Protein AF-A0A6V8NWU7-F1 (afdb_monomer_lite)

pLDDT: mean 78.14, std 24.24, range [27.98, 98.0]

Secondary structure (DSSP, 8-state):
-PPPPP----------PPS--SSSSTTGGGS-TT-SS--SS--EE--HHHHHHHHHHHHHHTT--TTT--HHHHHHHHHHHHHTT--HHHHHHH--SHHHHHHHHHHHHHHHHHHHTTEE-HHHHHHHHHHHHHH-HHHHHHHHHH-S----TTGGG--HHHHHHHHHHHTT--

Foldseek 3Di:
DDDDDDDDPPPFDPDPDDDDDPPPPLPLLPPDPVCPLLPDSDAAEDDPVRQLVLLVVLCVVVVHDCVVDPSVVLVVVLLLCLLVVHALPNQCVPQDDPVSNVSSSSRVSSVVVCSNRSYDYPSRVLSVLLSSVVVPVVVLVVLLVVCVDGDDPPVVPHTPSRVSNSCSSCVVPD

Radius of gyration: 18.3 Å; chains: 1; bounding box: 43×49×52 Å

Structure (mmCIF, N/CA/C/O backbone):
data_AF-A0A6V8NWU7-F1
#
_entry.id   AF-A0A6V8NWU7-F1
#
loop_
_atom_site.group_PDB
_atom_site.id
_atom_site.type_symbol
_atom_site.label_atom_id
_atom_site.label_alt_id
_atom_site.label_comp_id
_atom_site.label_asym_id
_atom_site.label_entity_id
_atom_site.label_seq_id
_atom_site.pdbx_PDB_ins_code
_atom_site.Cartn_x
_atom_site.Cartn_y
_atom_site.Cartn_z
_atom_site.occupancy
_atom_site.B_iso_or_equiv
_atom_site.auth_seq_id
_atom_site.auth_comp_id
_atom_site.auth_asym_id
_atom_site.auth_atom_id
_atom_site.pdbx_PDB_model_num
ATOM 1 N N . GLN A 1 1 ? -0.436 34.856 -4.592 1.00 35.25 1 GLN A N 1
ATOM 2 C CA . GLN A 1 1 ? -0.666 33.469 -5.043 1.00 35.25 1 GLN A CA 1
ATOM 3 C C . GLN A 1 1 ? 0.065 32.548 -4.083 1.00 35.25 1 GLN A C 1
ATOM 5 O O . GLN A 1 1 ? 1.280 32.690 -4.005 1.00 35.25 1 GLN A O 1
ATOM 10 N N . PRO A 1 2 ? -0.604 31.682 -3.307 1.00 35.78 2 PRO A N 1
ATOM 11 C CA . PRO A 1 2 ? 0.094 30.656 -2.558 1.00 35.78 2 PRO A CA 1
ATOM 12 C C . PRO A 1 2 ? 0.003 29.294 -3.255 1.00 35.78 2 PRO A C 1
ATOM 14 O O . PRO A 1 2 ? -0.998 28.925 -3.862 1.00 35.78 2 PRO A O 1
ATOM 17 N N . PHE A 1 3 ? 1.135 28.616 -3.159 1.00 27.98 3 PHE A N 1
ATOM 18 C CA . PHE A 1 3 ? 1.531 27.309 -3.658 1.00 27.98 3 PHE A CA 1
ATOM 19 C C . PHE A 1 3 ? 0.608 26.178 -3.159 1.00 27.98 3 PHE A C 1
ATOM 21 O O . PHE A 1 3 ? 0.301 26.122 -1.970 1.00 27.98 3 PHE A O 1
ATOM 28 N N . ALA A 1 4 ? 0.211 25.261 -4.046 1.00 29.58 4 ALA A N 1
ATOM 29 C CA . ALA A 1 4 ? -0.527 24.046 -3.701 1.00 29.58 4 ALA A CA 1
ATOM 30 C C . ALA A 1 4 ? 0.439 22.938 -3.235 1.00 29.58 4 ALA A C 1
ATOM 32 O O . ALA A 1 4 ? 1.397 22.610 -3.937 1.00 29.58 4 ALA A O 1
ATOM 33 N N . ALA A 1 5 ? 0.183 22.370 -2.056 1.00 28.75 5 ALA A N 1
ATOM 34 C CA . ALA A 1 5 ? 0.814 21.143 -1.572 1.00 28.75 5 ALA A CA 1
ATOM 35 C C . ALA A 1 5 ? 0.109 19.910 -2.183 1.00 28.75 5 ALA A C 1
ATOM 37 O O . ALA A 1 5 ? -1.083 19.991 -2.489 1.00 28.75 5 ALA A O 1
ATOM 38 N N . PRO A 1 6 ? 0.797 18.770 -2.383 1.00 31.53 6 PRO A N 1
ATOM 39 C CA . PRO A 1 6 ? 0.167 17.571 -2.922 1.00 31.53 6 PRO A CA 1
ATOM 40 C C . PRO A 1 6 ? -0.789 16.972 -1.878 1.00 31.53 6 PRO A C 1
ATOM 42 O O . PRO A 1 6 ? -0.394 16.630 -0.765 1.00 31.53 6 PRO A O 1
ATOM 45 N N . HIS A 1 7 ? -2.067 16.895 -2.246 1.00 35.03 7 HIS A N 1
ATOM 46 C CA . HIS A 1 7 ? -3.157 16.392 -1.420 1.00 35.03 7 HIS A CA 1
ATOM 47 C C . HIS A 1 7 ? -3.215 14.859 -1.432 1.00 35.03 7 HIS A C 1
ATOM 49 O O . HIS A 1 7 ? -3.579 14.258 -2.437 1.00 35.03 7 HIS A O 1
ATOM 55 N N . SER A 1 8 ? -2.938 14.260 -0.277 1.00 30.38 8 SER A N 1
ATOM 56 C CA . SER A 1 8 ? -3.597 13.043 0.224 1.00 30.38 8 SER A CA 1
ATOM 57 C C . SER A 1 8 ? -3.362 12.943 1.735 1.00 30.38 8 SER A C 1
ATOM 59 O O . SER A 1 8 ? -2.821 11.973 2.263 1.00 30.38 8 SER A O 1
ATOM 61 N N . SER A 1 9 ? -3.713 14.013 2.449 1.00 28.80 9 SER A N 1
ATOM 62 C CA . SER A 1 9 ? -3.763 14.038 3.908 1.00 28.80 9 SER A CA 1
ATOM 63 C C . SER A 1 9 ? -5.007 13.281 4.367 1.00 28.80 9 SER A C 1
ATOM 65 O O . SER A 1 9 ? -6.101 13.839 4.411 1.00 28.80 9 SER A O 1
ATOM 67 N N . LEU A 1 10 ? -4.841 12.002 4.699 1.00 34.38 10 LEU A N 1
ATOM 68 C CA . LEU A 1 10 ? -5.842 11.233 5.429 1.00 34.38 10 LEU A CA 1
ATOM 69 C C . LEU A 1 10 ? -5.977 11.794 6.847 1.00 34.38 10 LEU A C 1
ATOM 71 O O . LEU A 1 10 ? -5.332 11.330 7.785 1.00 34.38 10 LEU A O 1
ATOM 75 N N . SER A 1 11 ? -6.863 12.771 7.013 1.00 31.11 11 SER A N 1
ATOM 76 C CA . SER A 1 11 ? -7.409 13.178 8.311 1.00 31.11 11 SER A CA 1
ATOM 77 C C . SER A 1 11 ? -8.470 12.170 8.766 1.00 31.11 11 SER A C 1
ATOM 79 O O . SER A 1 11 ? -9.586 12.532 9.128 1.00 31.11 11 SER A O 1
ATOM 81 N N . ILE A 1 12 ? -8.151 10.873 8.728 1.00 36.53 12 ILE A N 1
ATOM 82 C CA . ILE A 1 12 ? -9.027 9.846 9.285 1.00 36.53 12 ILE A CA 1
ATOM 83 C C . ILE A 1 12 ? -8.877 9.913 10.808 1.00 36.53 12 ILE A C 1
ATOM 85 O O . ILE A 1 12 ? -7.944 9.383 11.407 1.00 36.53 12 ILE A O 1
ATOM 89 N N . VAL A 1 13 ? -9.861 10.576 11.412 1.00 38.09 13 VAL A N 1
ATOM 90 C CA . VAL A 1 13 ? -10.203 10.624 12.836 1.00 38.09 13 VAL A CA 1
ATOM 91 C C . VAL A 1 13 ? -9.491 11.690 13.687 1.00 38.09 13 VAL A C 1
ATOM 93 O O . VAL A 1 13 ? -8.368 11.521 14.162 1.00 38.09 13 VAL A O 1
ATOM 96 N N . SER A 1 14 ? -10.239 12.742 14.042 1.00 30.41 14 SER A N 1
ATOM 97 C CA . SER A 1 14 ? -9.980 13.523 15.259 1.00 30.41 14 SER A CA 1
ATOM 98 C C . SER A 1 14 ? -10.286 12.644 16.482 1.00 30.41 14 SER A C 1
ATOM 100 O O . SER A 1 14 ? -11.419 12.537 16.949 1.00 30.41 14 SER A O 1
ATOM 102 N N . LEU A 1 15 ? -9.274 11.908 16.947 1.00 40.81 15 LEU A N 1
ATOM 103 C CA . LEU A 1 15 ? -9.356 11.001 18.094 1.00 40.81 15 LEU A CA 1
ATOM 104 C C . LEU A 1 15 ? -9.068 11.764 19.391 1.00 40.81 15 LEU A C 1
ATOM 106 O O . LEU A 1 15 ? -7.906 11.945 19.754 1.00 40.81 15 LEU A O 1
ATOM 110 N N . GLN A 1 16 ? -10.099 12.131 20.155 1.00 30.14 16 GLN A N 1
ATOM 111 C CA . GLN A 1 16 ? -9.907 12.485 21.566 1.00 30.14 16 GLN A CA 1
ATOM 112 C C . GLN A 1 16 ? -9.352 11.262 22.326 1.00 30.14 16 GLN A C 1
ATOM 114 O O . GLN A 1 16 ? -10.037 10.260 22.533 1.00 30.14 16 GLN A O 1
ATOM 119 N N . GLN A 1 17 ? -8.073 11.319 22.710 1.00 34.72 17 GLN A N 1
ATOM 120 C CA . GLN A 1 17 ? -7.382 10.271 23.469 1.00 34.72 17 GLN A CA 1
ATOM 121 C C . GLN A 1 17 ? -7.461 10.548 24.979 1.00 34.72 17 GLN A C 1
ATOM 123 O O . GLN A 1 17 ? -7.106 11.650 25.390 1.00 34.72 17 GLN A O 1
ATOM 128 N N . PRO A 1 18 ? -7.789 9.566 25.841 1.00 33.41 18 PRO A N 1
ATOM 129 C CA . PRO A 1 18 ? -7.385 9.623 27.241 1.00 33.41 18 PRO A CA 1
ATOM 130 C C . PRO A 1 18 ? -5.939 9.108 27.428 1.00 33.41 18 PRO A C 1
ATOM 132 O O . PRO A 1 18 ? -5.509 8.178 26.730 1.00 33.41 18 PRO A O 1
ATOM 135 N N . PRO A 1 19 ? -5.180 9.693 28.375 1.00 37.06 19 PRO A N 1
ATOM 136 C CA . PRO A 1 19 ? -3.774 9.388 28.612 1.00 37.06 19 PRO A CA 1
ATOM 137 C C . PRO A 1 19 ? -3.620 8.023 29.296 1.00 37.06 19 PRO A C 1
ATOM 139 O O . PRO A 1 19 ? -4.456 7.617 30.093 1.00 37.06 19 PRO A O 1
ATOM 142 N N . ASN A 1 20 ? -2.500 7.348 29.038 1.00 37.72 20 ASN A N 1
ATOM 143 C CA . ASN A 1 20 ? -2.040 6.107 29.684 1.00 37.72 20 ASN A CA 1
ATOM 144 C C . ASN A 1 20 ? -2.639 4.784 29.194 1.00 37.72 20 ASN A C 1
ATOM 146 O O . ASN A 1 20 ? -3.507 4.192 29.823 1.00 37.72 20 ASN A O 1
ATOM 150 N N . LEU A 1 21 ? -2.024 4.216 28.145 1.00 42.66 21 LEU A N 1
ATOM 151 C CA . LEU A 1 21 ? -1.906 2.756 28.020 1.00 42.66 21 LEU A CA 1
ATOM 152 C C . LEU A 1 21 ? -0.780 2.378 27.040 1.00 42.66 21 LEU A C 1
ATOM 154 O O . LEU A 1 21 ? -1.047 1.972 25.906 1.00 42.66 21 LEU A O 1
ATOM 158 N N . LYS A 1 22 ? 0.483 2.579 27.446 1.00 35.88 22 LYS A N 1
ATOM 159 C CA . LYS A 1 22 ? 1.669 2.325 26.599 1.00 35.88 22 LYS A CA 1
ATOM 160 C C . LYS A 1 22 ? 2.194 0.876 26.660 1.00 35.88 22 LYS A C 1
ATOM 162 O O . LYS A 1 22 ? 2.859 0.461 25.720 1.00 35.88 22 LYS A O 1
ATOM 167 N N . GLN A 1 23 ? 1.836 0.070 27.671 1.00 33.72 23 GLN A N 1
ATOM 168 C CA . GLN A 1 23 ? 2.503 -1.229 27.890 1.00 33.72 23 GLN A CA 1
ATOM 169 C C . GLN A 1 23 ? 1.710 -2.489 27.479 1.00 33.72 23 GLN A C 1
ATOM 171 O O . GLN A 1 23 ? 2.321 -3.497 27.148 1.00 33.72 23 GLN A O 1
ATOM 176 N N . LYS A 1 24 ? 0.368 -2.459 27.416 1.00 34.06 24 LYS A N 1
ATOM 177 C CA . LYS A 1 24 ? -0.450 -3.662 27.104 1.00 34.06 24 LYS A CA 1
ATOM 178 C C . LYS A 1 24 ? -0.805 -3.861 25.619 1.00 34.06 24 LYS A C 1
ATOM 180 O O . LYS A 1 24 ? -1.434 -4.851 25.270 1.00 34.06 24 LYS A O 1
ATOM 185 N N . LYS A 1 25 ? -0.403 -2.944 24.731 1.00 43.22 25 LYS A N 1
ATOM 186 C CA . LYS A 1 25 ? -0.824 -2.927 23.311 1.00 43.22 25 LYS A CA 1
ATOM 187 C C . LYS A 1 25 ? 0.110 -3.678 22.352 1.00 43.22 25 LYS A C 1
ATOM 189 O O . LYS A 1 25 ? -0.283 -3.954 21.227 1.00 43.22 25 LYS A O 1
ATOM 194 N N . LYS A 1 26 ? 1.316 -4.056 22.794 1.00 33.75 26 LYS A N 1
ATOM 195 C CA . LYS A 1 26 ? 2.324 -4.741 21.957 1.00 33.75 26 LYS A CA 1
ATOM 196 C C . LYS A 1 26 ? 2.053 -6.239 21.732 1.00 33.75 26 LYS A C 1
ATOM 198 O O . LYS A 1 26 ? 2.753 -6.858 20.940 1.00 33.75 26 LYS A O 1
ATOM 203 N N . THR A 1 27 ? 1.068 -6.825 22.415 1.00 30.62 27 THR A N 1
ATOM 204 C CA . THR A 1 27 ? 0.823 -8.281 22.394 1.00 30.62 27 THR A CA 1
ATOM 205 C C . THR A 1 27 ? -0.351 -8.687 21.494 1.00 30.62 27 THR A C 1
ATOM 207 O O . THR A 1 27 ? -0.377 -9.810 21.013 1.00 30.62 27 THR A O 1
ATOM 210 N N . ALA A 1 28 ? -1.293 -7.786 21.193 1.00 35.84 28 ALA A N 1
ATOM 211 C CA . ALA A 1 28 ? -2.458 -8.115 20.356 1.00 35.84 28 ALA A CA 1
ATOM 212 C C . ALA A 1 28 ? -2.138 -8.138 18.849 1.00 35.84 28 ALA A C 1
ATOM 214 O O . ALA A 1 28 ? -2.700 -8.939 18.114 1.00 35.84 28 ALA A O 1
ATOM 215 N N . VAL A 1 29 ? -1.159 -7.343 18.405 1.00 37.44 29 VAL A N 1
ATOM 216 C CA . VAL A 1 29 ? -0.621 -7.365 17.026 1.00 37.44 29 VAL A CA 1
ATOM 217 C C . VAL A 1 29 ? 0.262 -8.609 16.782 1.00 37.44 29 VAL A C 1
ATOM 219 O O . VAL A 1 29 ? 0.786 -8.820 15.700 1.00 37.44 29 VAL A O 1
ATOM 222 N N . ARG A 1 30 ? 0.447 -9.451 17.807 1.00 36.41 30 ARG A N 1
ATOM 223 C CA . ARG A 1 30 ? 1.533 -10.432 17.908 1.00 36.41 30 ARG A CA 1
ATOM 224 C C . ARG A 1 30 ? 1.121 -11.879 17.614 1.00 36.41 30 ARG A C 1
ATOM 226 O O . ARG A 1 30 ? 2.000 -12.717 17.482 1.00 36.41 30 ARG A O 1
ATOM 233 N N . SER A 1 31 ? -0.180 -12.180 17.540 1.00 31.19 31 SER A N 1
ATOM 234 C CA . SER A 1 31 ? -0.686 -13.556 17.335 1.00 31.19 31 SER A CA 1
ATOM 235 C C . SER A 1 31 ? -1.400 -13.775 15.988 1.00 31.19 31 SER A C 1
ATOM 237 O O . SER A 1 31 ? -1.793 -14.894 15.693 1.00 31.19 31 SER A O 1
ATOM 239 N N . CYS A 1 32 ? -1.469 -12.702 15.195 1.00 36.84 32 CYS A N 1
ATOM 240 C CA . CYS A 1 32 ? -1.774 -12.530 13.774 1.00 36.84 32 CYS A CA 1
ATOM 241 C C . CYS A 1 32 ? -1.101 -13.397 12.692 1.00 36.84 32 CYS A C 1
ATOM 243 O O . CYS A 1 32 ? -0.173 -12.868 12.095 1.00 36.84 32 CYS A O 1
ATOM 245 N N . PHE A 1 33 ? -1.476 -14.638 12.376 1.00 35.22 33 PHE A N 1
ATOM 246 C CA . PHE A 1 33 ? -0.803 -15.425 11.316 1.00 35.22 33 PHE A CA 1
ATOM 247 C C . PHE A 1 33 ? -0.899 -14.852 9.867 1.00 35.22 33 PHE A C 1
ATOM 249 O O . PHE A 1 33 ? -1.693 -15.292 9.047 1.00 35.22 33 PHE A O 1
ATOM 256 N N . PHE A 1 34 ? -0.017 -13.895 9.556 1.00 35.16 34 PHE A N 1
ATOM 257 C CA . PHE A 1 34 ? 0.834 -13.769 8.352 1.00 35.16 34 PHE A CA 1
ATOM 258 C C . PHE A 1 34 ? 2.131 -13.007 8.731 1.00 35.16 34 PHE A C 1
ATOM 260 O O . PHE A 1 34 ? 2.726 -12.288 7.938 1.00 35.16 34 PHE A O 1
ATOM 267 N N . PHE A 1 35 ? 2.545 -13.119 10.001 1.00 40.22 35 PHE A N 1
ATOM 268 C CA . PHE A 1 35 ? 3.690 -12.411 10.590 1.00 40.22 35 PHE A CA 1
ATOM 269 C C . PHE A 1 35 ? 4.964 -13.267 10.662 1.00 40.22 35 PHE A C 1
ATOM 271 O O . PHE A 1 35 ? 5.941 -12.862 11.282 1.00 40.22 35 PHE A O 1
ATOM 278 N N . SER A 1 36 ? 4.979 -14.453 10.049 1.00 39.34 36 SER A N 1
ATOM 279 C CA . SER A 1 36 ? 6.170 -15.313 9.999 1.00 39.34 36 SER A CA 1
ATOM 280 C C . SER A 1 36 ? 7.301 -14.745 9.133 1.00 39.34 36 SER A C 1
ATOM 282 O O . SER A 1 36 ? 8.429 -15.207 9.263 1.00 39.34 36 SER A O 1
ATOM 284 N N . ASP A 1 37 ? 7.028 -13.740 8.294 1.00 44.31 37 ASP A N 1
ATOM 285 C CA . ASP A 1 37 ? 8.016 -13.165 7.370 1.00 44.31 37 ASP A CA 1
ATOM 286 C C . ASP A 1 37 ? 8.602 -11.810 7.793 1.00 44.31 37 ASP A C 1
ATOM 288 O O . ASP A 1 37 ? 9.647 -11.416 7.279 1.00 44.31 37 ASP A O 1
ATOM 292 N N . LEU A 1 38 ? 7.998 -11.110 8.760 1.00 43.34 38 LEU A N 1
ATOM 293 C CA . LEU A 1 38 ? 8.646 -9.969 9.407 1.00 43.34 38 LEU A CA 1
ATOM 294 C C . LEU A 1 38 ? 9.413 -10.491 10.625 1.00 43.34 38 LEU A C 1
ATOM 296 O O . LEU A 1 38 ? 8.877 -10.605 11.726 1.00 43.34 38 LEU A O 1
ATOM 300 N N . GLN A 1 39 ? 10.691 -10.822 10.424 1.00 43.38 39 GLN A N 1
ATOM 301 C CA . GLN A 1 39 ? 11.578 -11.364 11.463 1.00 43.38 39 GLN A CA 1
ATOM 302 C C . GLN A 1 39 ? 11.848 -10.400 12.643 1.00 43.38 39 GLN A C 1
ATOM 304 O O . GLN A 1 39 ? 12.588 -10.748 13.562 1.00 43.38 39 GLN A O 1
ATOM 309 N N . SER A 1 40 ? 11.263 -9.196 12.664 1.00 47.84 40 SER A N 1
ATOM 310 C CA . SER A 1 40 ? 11.523 -8.178 13.683 1.00 47.84 40 SER A CA 1
ATOM 311 C C . SER A 1 40 ? 10.267 -7.419 14.120 1.00 47.84 40 SER A C 1
ATOM 313 O O . SER A 1 40 ? 9.364 -7.133 13.342 1.00 47.84 40 SER A O 1
ATOM 315 N N . THR A 1 41 ? 10.238 -7.013 15.394 1.00 58.16 41 THR A N 1
ATOM 316 C CA . THR A 1 41 ? 9.183 -6.172 15.995 1.00 58.16 41 THR A CA 1
ATOM 317 C C . THR A 1 41 ? 9.156 -4.725 15.485 1.00 58.16 41 THR A C 1
ATOM 319 O O . THR A 1 41 ? 8.315 -3.939 15.920 1.00 58.16 41 THR A O 1
ATOM 322 N N . SER A 1 42 ? 10.104 -4.351 14.628 1.00 75.94 42 SER A N 1
ATOM 323 C CA . SER A 1 42 ? 10.203 -3.042 13.983 1.00 75.94 42 SER A CA 1
ATOM 324 C C . SER A 1 42 ? 10.046 -3.226 12.484 1.00 75.94 42 SER A C 1
ATOM 326 O O . SER A 1 42 ? 10.785 -4.033 11.941 1.00 75.94 42 SER A O 1
ATOM 328 N N . PHE A 1 43 ? 9.174 -2.469 11.824 1.00 84.06 43 PHE A N 1
ATOM 329 C CA . PHE A 1 43 ? 9.108 -2.389 10.363 1.00 84.06 43 PHE A CA 1
ATOM 330 C C . PHE A 1 43 ? 9.293 -0.941 9.916 1.00 84.06 43 PHE A C 1
ATOM 332 O O . PHE A 1 43 ? 8.980 -0.016 10.671 1.00 84.06 43 PHE A O 1
ATOM 339 N N . ALA A 1 44 ? 9.818 -0.748 8.709 1.00 91.94 44 ALA A N 1
ATOM 340 C CA . ALA A 1 44 ? 9.885 0.570 8.087 1.00 91.94 44 ALA A CA 1
ATOM 341 C C . ALA A 1 44 ? 8.568 0.884 7.365 1.00 91.94 44 ALA A C 1
ATOM 343 O O . ALA A 1 44 ? 7.946 -0.013 6.799 1.00 91.94 44 ALA A O 1
ATOM 344 N N . ILE A 1 45 ? 8.150 2.150 7.383 1.00 92.00 45 ILE A N 1
ATOM 345 C CA . ILE A 1 45 ? 7.029 2.632 6.571 1.00 92.00 45 ILE A CA 1
ATOM 346 C C . ILE A 1 45 ? 7.630 3.439 5.431 1.00 92.00 45 ILE A C 1
ATOM 348 O O . ILE A 1 45 ? 8.306 4.431 5.695 1.00 92.00 45 ILE A O 1
ATOM 352 N N . TYR A 1 46 ? 7.424 2.984 4.201 1.00 95.44 46 TYR A N 1
ATOM 353 C CA . TYR A 1 46 ? 7.991 3.614 3.011 1.00 95.44 46 TYR A CA 1
ATOM 354 C C . TYR A 1 46 ? 7.105 4.757 2.527 1.00 95.44 46 TYR A C 1
ATOM 356 O O . TYR A 1 46 ? 5.903 4.580 2.306 1.00 95.44 46 TYR A O 1
ATOM 364 N N . ASP A 1 47 ? 7.718 5.922 2.329 1.00 94.94 47 ASP A N 1
ATOM 365 C CA . ASP A 1 47 ? 7.070 7.068 1.697 1.00 94.94 47 ASP A CA 1
ATOM 366 C C . ASP A 1 47 ? 7.078 6.955 0.160 1.00 94.94 47 ASP A C 1
ATOM 368 O O . ASP A 1 47 ? 7.608 6.004 -0.420 1.00 94.94 47 ASP A O 1
ATOM 372 N N . ASP A 1 48 ? 6.488 7.927 -0.533 1.00 94.38 48 ASP A N 1
ATOM 373 C CA . ASP A 1 48 ? 6.415 7.924 -1.999 1.00 94.38 48 ASP A CA 1
ATOM 374 C C . ASP A 1 48 ? 7.794 7.873 -2.682 1.00 94.38 48 ASP A C 1
ATOM 376 O O . ASP A 1 48 ? 7.918 7.370 -3.805 1.00 94.38 48 ASP A O 1
ATOM 380 N N . GLY A 1 49 ? 8.829 8.439 -2.058 1.00 96.62 49 GLY A N 1
ATOM 381 C CA . GLY A 1 49 ? 10.198 8.444 -2.570 1.00 96.62 49 GLY A CA 1
ATOM 382 C C . GLY A 1 49 ? 10.852 7.071 -2.442 1.00 96.62 49 GLY A C 1
ATOM 383 O O . GLY A 1 49 ? 11.435 6.566 -3.412 1.00 96.62 49 GLY A O 1
ATOM 384 N N . ASP A 1 50 ? 10.686 6.438 -1.285 1.00 97.69 50 ASP A N 1
ATOM 385 C CA . ASP A 1 50 ? 11.143 5.074 -1.029 1.00 97.69 50 ASP A CA 1
ATOM 386 C C . ASP A 1 50 ? 10.461 4.090 -1.987 1.00 97.69 50 ASP A C 1
ATOM 388 O O . ASP A 1 50 ? 11.129 3.328 -2.694 1.00 97.69 50 ASP A O 1
ATOM 392 N N . GLN A 1 51 ? 9.132 4.166 -2.108 1.00 98.00 51 GLN A N 1
ATOM 393 C CA . GLN A 1 51 ? 8.350 3.309 -3.003 1.00 98.00 51 GLN A CA 1
ATOM 394 C C . GLN A 1 51 ? 8.802 3.444 -4.466 1.00 98.00 51 GLN A C 1
ATOM 396 O O . GLN A 1 51 ? 9.003 2.438 -5.157 1.00 98.00 51 GLN A O 1
ATOM 401 N N . GLN A 1 52 ? 9.014 4.677 -4.946 1.00 97.69 52 GLN A N 1
ATOM 402 C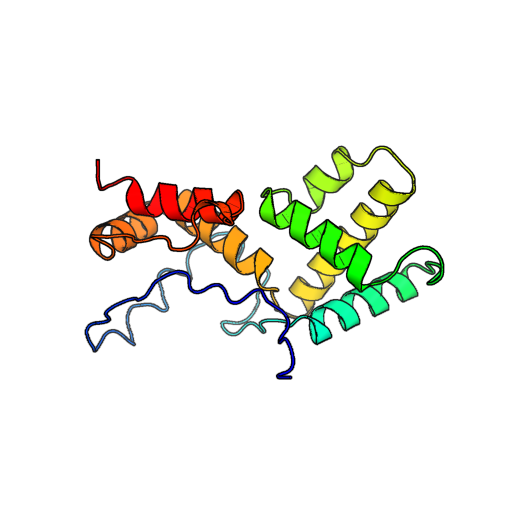 CA . GLN A 1 52 ? 9.520 4.926 -6.302 1.00 97.69 52 GLN A CA 1
ATOM 403 C C . GLN A 1 52 ? 10.903 4.313 -6.518 1.00 97.69 52 GLN A C 1
ATOM 405 O O . GLN A 1 52 ? 11.175 3.794 -7.604 1.00 97.69 52 GLN A O 1
ATOM 410 N N . THR A 1 53 ? 11.762 4.353 -5.502 1.00 97.69 53 THR A N 1
ATOM 411 C CA . THR A 1 53 ? 13.104 3.767 -5.560 1.00 97.69 53 THR A CA 1
ATOM 412 C C . THR A 1 53 ? 13.033 2.248 -5.693 1.00 97.69 53 THR A C 1
ATOM 414 O O . THR A 1 53 ? 13.679 1.687 -6.581 1.00 97.69 53 THR A O 1
ATOM 417 N N . VAL A 1 54 ? 12.195 1.580 -4.892 1.00 97.94 54 VAL A N 1
ATOM 418 C CA . VAL A 1 54 ? 12.001 0.123 -4.979 1.00 97.94 54 VAL A CA 1
ATOM 419 C C . VAL A 1 54 ? 11.466 -0.277 -6.350 1.00 97.94 54 VAL A C 1
ATOM 421 O O . VAL A 1 54 ? 12.051 -1.137 -7.006 1.00 97.94 54 VAL A O 1
ATOM 424 N N . VAL A 1 55 ? 10.391 0.365 -6.821 1.00 97.31 55 VAL A N 1
ATOM 425 C CA . VAL A 1 55 ? 9.794 0.034 -8.125 1.00 97.31 55 VAL A CA 1
ATOM 426 C C . VAL A 1 55 ? 10.782 0.264 -9.264 1.00 97.31 55 VAL A C 1
ATOM 428 O O . VAL A 1 55 ? 10.891 -0.576 -10.155 1.00 97.31 55 VAL A O 1
ATOM 431 N N . LYS A 1 56 ? 11.564 1.347 -9.218 1.00 96.56 56 LYS A N 1
ATOM 432 C CA . LYS A 1 56 ? 12.608 1.607 -10.216 1.00 96.56 56 LYS A CA 1
ATOM 433 C C . LYS A 1 56 ? 13.670 0.506 -10.234 1.00 96.56 56 LYS A C 1
ATOM 435 O O . LYS A 1 56 ? 14.098 0.100 -11.311 1.00 96.56 56 LYS A O 1
ATOM 440 N N . ASN A 1 57 ? 14.087 0.009 -9.071 1.00 96.75 57 ASN A N 1
ATOM 441 C CA . ASN A 1 57 ? 15.056 -1.085 -8.987 1.00 96.75 57 ASN A CA 1
ATOM 442 C C . ASN A 1 57 ? 14.472 -2.397 -9.529 1.00 96.75 57 ASN A C 1
ATOM 444 O O . ASN A 1 57 ? 15.106 -3.041 -10.360 1.00 96.75 57 ASN A O 1
ATOM 448 N N . VAL A 1 58 ? 13.229 -2.727 -9.165 1.00 97.12 58 VAL A N 1
ATOM 449 C CA . VAL A 1 58 ? 12.506 -3.893 -9.702 1.00 97.12 58 VAL A CA 1
ATOM 450 C C . VAL A 1 58 ? 12.409 -3.834 -11.229 1.00 97.12 58 VAL A C 1
ATOM 452 O O . VAL A 1 58 ? 12.689 -4.816 -11.912 1.00 97.12 58 VAL A O 1
ATOM 455 N N . MET A 1 59 ? 12.052 -2.677 -11.790 1.00 95.62 59 MET A N 1
ATOM 456 C CA . MET A 1 59 ? 11.945 -2.505 -13.241 1.00 95.62 59 MET A CA 1
ATOM 457 C C . MET A 1 59 ? 13.291 -2.695 -13.952 1.00 95.62 59 MET A C 1
ATOM 459 O O . MET A 1 59 ? 13.337 -3.346 -14.997 1.00 95.62 59 MET A O 1
ATOM 463 N N . LYS A 1 60 ? 14.383 -2.188 -13.365 1.00 94.94 60 LYS A N 1
ATOM 464 C CA . LYS A 1 60 ? 15.746 -2.391 -13.878 1.00 94.94 60 LYS A CA 1
ATOM 465 C C . LYS A 1 60 ? 16.163 -3.860 -13.850 1.00 94.94 60 LYS A C 1
ATOM 467 O O . LYS A 1 60 ? 16.686 -4.349 -14.845 1.00 94.94 60 LYS A O 1
ATOM 472 N N . GLU A 1 61 ? 15.907 -4.569 -12.749 1.00 95.19 61 GLU A N 1
ATOM 473 C CA . GLU A 1 61 ? 16.181 -6.013 -12.621 1.00 95.19 61 GLU A CA 1
ATOM 474 C C . GLU A 1 61 ? 15.420 -6.835 -13.672 1.00 95.19 61 GLU A C 1
ATOM 476 O O . GLU A 1 61 ? 15.923 -7.830 -14.187 1.00 95.19 61 GLU A O 1
ATOM 481 N N . MET A 1 62 ? 14.214 -6.393 -14.029 1.00 94.12 62 MET A N 1
ATOM 482 C CA . MET A 1 62 ? 13.375 -7.022 -15.048 1.00 94.12 62 MET A CA 1
ATOM 483 C C . MET A 1 62 ? 13.730 -6.620 -16.490 1.00 94.12 62 MET A C 1
ATOM 485 O O . MET A 1 62 ? 13.053 -7.081 -17.412 1.00 94.12 62 MET A O 1
ATOM 489 N N . LEU A 1 63 ? 14.757 -5.781 -16.689 1.00 92.50 63 LEU A N 1
ATOM 490 C CA . LEU A 1 63 ? 15.164 -5.227 -17.987 1.00 92.50 63 LEU A CA 1
ATOM 491 C C . LEU A 1 63 ? 14.006 -4.534 -18.729 1.00 92.50 63 LEU A C 1
ATOM 493 O O . LEU A 1 63 ? 13.863 -4.658 -19.946 1.00 92.50 63 LEU A O 1
ATOM 497 N N . LEU A 1 64 ? 13.144 -3.835 -17.985 1.00 90.44 64 LEU A N 1
ATOM 498 C CA . LEU A 1 64 ? 12.031 -3.085 -18.562 1.00 90.44 64 LEU A CA 1
ATOM 499 C C . LEU A 1 64 ? 12.503 -1.730 -19.090 1.00 90.44 64 LEU A C 1
ATOM 501 O O . LEU A 1 64 ? 13.335 -1.064 -18.481 1.00 90.44 64 LEU A O 1
ATOM 505 N N . ASP A 1 65 ? 11.929 -1.317 -20.217 1.00 79.06 65 ASP A N 1
ATOM 506 C CA . ASP A 1 65 ? 12.186 -0.011 -20.817 1.00 79.06 65 ASP A CA 1
ATOM 507 C C . ASP A 1 65 ? 11.433 1.105 -20.062 1.00 79.06 65 ASP A C 1
ATOM 509 O O . ASP A 1 65 ? 10.196 1.101 -19.977 1.00 79.06 65 ASP A O 1
ATOM 513 N N . ASP A 1 66 ? 12.194 2.084 -19.566 1.00 71.56 66 ASP A N 1
ATOM 514 C CA . ASP A 1 66 ? 11.724 3.288 -18.866 1.00 71.56 66 ASP A CA 1
ATOM 515 C C . ASP A 1 66 ? 10.796 4.171 -19.734 1.00 71.56 66 ASP A C 1
ATOM 517 O O . ASP A 1 66 ? 10.070 5.020 -19.207 1.00 71.56 66 ASP A O 1
ATOM 521 N N . SER A 1 67 ? 10.769 3.980 -21.060 1.00 77.31 67 SER A N 1
ATOM 522 C CA . SER A 1 67 ? 9.906 4.737 -21.978 1.00 77.31 67 SER A CA 1
ATOM 523 C C . SER A 1 67 ? 8.419 4.390 -21.831 1.00 77.31 67 SER A C 1
ATOM 525 O O . SER A 1 67 ? 7.555 5.261 -21.966 1.00 77.31 67 SER A O 1
ATOM 527 N N . ARG A 1 68 ? 8.108 3.123 -21.522 1.00 80.31 68 ARG A N 1
ATOM 528 C CA . ARG A 1 68 ? 6.732 2.594 -21.466 1.00 80.31 68 ARG A CA 1
ATOM 529 C C . ARG A 1 68 ? 6.164 2.526 -20.057 1.00 80.31 68 ARG A C 1
ATOM 531 O O . ARG A 1 68 ? 4.948 2.595 -19.882 1.00 80.31 68 ARG A O 1
ATOM 538 N N . PHE A 1 69 ? 7.027 2.401 -19.056 1.00 88.69 69 PHE A N 1
ATOM 539 C CA . PHE A 1 69 ? 6.630 2.253 -17.665 1.00 88.69 69 PHE A CA 1
ATOM 540 C C . PHE A 1 69 ? 7.300 3.347 -16.846 1.00 88.69 69 PHE A C 1
ATOM 542 O O . PHE A 1 69 ? 8.514 3.374 -16.700 1.00 88.69 69 PHE A O 1
ATOM 549 N N . LYS A 1 70 ? 6.502 4.263 -16.296 1.00 94.00 70 LYS A N 1
ATOM 550 C CA . LYS A 1 70 ? 6.998 5.269 -15.350 1.00 94.00 70 LYS A CA 1
ATOM 551 C C . LYS A 1 70 ? 6.755 4.761 -13.926 1.00 94.00 70 LYS A C 1
ATOM 553 O O . LYS A 1 70 ? 5.607 4.415 -13.642 1.00 94.00 70 LYS A O 1
ATOM 558 N N . PRO A 1 71 ? 7.748 4.778 -13.012 1.00 95.44 71 PRO A N 1
ATOM 559 C CA . PRO A 1 71 ? 7.590 4.249 -11.653 1.00 95.44 71 PRO A CA 1
ATOM 560 C C . PRO A 1 71 ? 6.360 4.790 -10.914 1.00 95.44 71 PRO A C 1
ATOM 562 O O . PRO A 1 71 ? 5.594 4.018 -10.349 1.00 95.44 71 PRO A O 1
ATOM 565 N N . ARG A 1 72 ? 6.097 6.103 -11.007 1.00 95.62 72 ARG A N 1
ATOM 566 C CA . ARG A 1 72 ? 4.894 6.727 -10.423 1.00 95.62 72 ARG A CA 1
ATOM 567 C C . ARG A 1 72 ? 3.592 6.173 -10.995 1.00 95.62 72 ARG A C 1
ATOM 569 O O . ARG A 1 72 ? 2.650 5.931 -10.255 1.00 95.62 72 ARG A O 1
ATOM 576 N N . SER A 1 73 ? 3.528 5.979 -12.311 1.00 94.75 73 SER A N 1
ATOM 577 C CA . SER A 1 73 ? 2.336 5.436 -12.968 1.00 94.75 73 SER A CA 1
ATOM 578 C C . SER A 1 73 ? 2.102 3.978 -12.580 1.00 94.75 73 SER A C 1
ATOM 580 O O . SER A 1 73 ? 0.959 3.588 -12.378 1.00 94.75 73 SER A O 1
ATOM 582 N N . VAL A 1 74 ? 3.174 3.192 -12.437 1.00 96.06 74 VAL A N 1
ATOM 583 C CA . VAL A 1 74 ? 3.097 1.806 -11.958 1.00 96.06 74 VAL A CA 1
ATOM 584 C C . VAL A 1 74 ? 2.600 1.762 -10.512 1.00 96.06 74 VAL A C 1
ATOM 586 O O . VAL A 1 74 ? 1.638 1.051 -10.235 1.00 96.06 74 VAL A O 1
ATOM 589 N N . LEU A 1 75 ? 3.182 2.568 -9.618 1.00 97.12 75 LEU A N 1
ATOM 590 C CA . LEU A 1 75 ? 2.738 2.674 -8.223 1.00 97.12 75 LEU A CA 1
ATOM 591 C C . LEU A 1 75 ? 1.279 3.114 -8.112 1.00 97.12 75 LEU A C 1
ATOM 593 O O . LEU A 1 75 ? 0.537 2.533 -7.336 1.00 97.12 75 LEU A O 1
ATOM 597 N N . ALA A 1 76 ? 0.826 4.060 -8.937 1.00 96.19 76 ALA A N 1
ATOM 598 C CA . ALA A 1 76 ? -0.577 4.468 -8.946 1.00 96.19 76 ALA A CA 1
ATOM 599 C C . ALA A 1 76 ? -1.528 3.316 -9.322 1.00 96.19 76 ALA A C 1
ATOM 601 O O . ALA A 1 76 ? -2.646 3.251 -8.819 1.00 96.19 76 ALA A O 1
ATOM 602 N N . VAL A 1 77 ? -1.111 2.406 -10.210 1.00 96.38 77 VAL A N 1
ATOM 603 C CA . VAL A 1 77 ? -1.903 1.211 -10.545 1.00 96.38 77 VAL A CA 1
ATOM 604 C C . VAL A 1 77 ? -1.889 0.212 -9.386 1.00 96.38 77 VAL A C 1
ATOM 606 O O . VAL A 1 77 ? -2.947 -0.300 -9.030 1.00 96.38 77 VAL A O 1
ATOM 609 N N . ILE A 1 78 ? -0.724 -0.018 -8.774 1.00 97.00 78 ILE A N 1
ATOM 610 C CA . ILE A 1 78 ? -0.574 -0.895 -7.603 1.00 97.00 78 ILE A CA 1
ATOM 611 C C . ILE A 1 78 ? -1.426 -0.391 -6.433 1.00 97.00 78 ILE A C 1
ATOM 613 O O . ILE A 1 78 ? -2.216 -1.152 -5.884 1.00 97.00 78 ILE A O 1
ATOM 617 N N . GLY A 1 79 ? -1.333 0.896 -6.096 1.00 96.00 79 GLY A N 1
ATOM 618 C CA . GLY A 1 79 ? -2.110 1.501 -5.018 1.00 96.00 79 GLY A CA 1
ATOM 619 C C . GLY A 1 79 ? -3.613 1.438 -5.281 1.00 96.00 79 GLY A C 1
ATOM 620 O O . GLY A 1 79 ? -4.388 1.135 -4.380 1.00 96.00 79 GLY A O 1
ATOM 621 N N . ARG A 1 80 ? -4.066 1.613 -6.534 1.00 95.69 80 ARG A N 1
ATOM 622 C CA . ARG A 1 80 ? -5.479 1.370 -6.886 1.00 95.69 80 ARG A CA 1
ATOM 623 C C . ARG A 1 80 ? -5.901 -0.078 -6.636 1.00 95.69 80 ARG A C 1
ATOM 625 O O . ARG A 1 80 ? -6.962 -0.286 -6.059 1.00 95.69 80 ARG A O 1
ATOM 632 N N . ALA A 1 81 ? -5.082 -1.057 -7.022 1.00 95.19 81 ALA A N 1
ATOM 633 C CA . ALA A 1 81 ? -5.374 -2.467 -6.757 1.00 95.19 81 ALA A CA 1
ATOM 634 C C . ALA A 1 81 ? -5.478 -2.742 -5.247 1.00 95.19 81 ALA A C 1
ATOM 636 O O . ALA A 1 81 ? -6.483 -3.288 -4.789 1.00 95.19 81 ALA A O 1
ATOM 637 N N . LYS A 1 82 ? -4.510 -2.262 -4.456 1.00 94.12 82 LYS A N 1
ATOM 638 C CA . LYS A 1 82 ? -4.537 -2.374 -2.990 1.00 94.12 82 LYS A CA 1
ATOM 639 C C . LYS A 1 82 ? -5.766 -1.702 -2.382 1.00 94.12 82 LYS A C 1
ATOM 641 O O . LYS A 1 82 ? -6.413 -2.278 -1.515 1.00 94.12 82 LYS A O 1
ATOM 646 N N . ASN A 1 83 ? -6.145 -0.526 -2.868 1.00 92.44 83 ASN A N 1
ATOM 647 C CA . ASN A 1 83 ? -7.317 0.195 -2.375 1.00 92.44 83 ASN A CA 1
ATOM 648 C C . ASN A 1 83 ? -8.644 -0.521 -2.672 1.00 92.44 83 ASN A C 1
ATOM 650 O O . ASN A 1 83 ? -9.585 -0.398 -1.886 1.00 92.44 83 ASN A O 1
ATOM 654 N N . GLU A 1 84 ? -8.690 -1.332 -3.731 1.00 93.62 84 GLU A N 1
ATOM 655 C CA . GLU A 1 84 ? -9.784 -2.266 -4.031 1.00 93.62 84 GLU A CA 1
ATOM 656 C C . GLU A 1 84 ? -9.674 -3.611 -3.288 1.00 93.62 84 GLU A C 1
ATOM 658 O O . GLU A 1 84 ? -10.527 -4.485 -3.444 1.00 93.62 84 GLU A O 1
ATOM 663 N N . MET A 1 85 ? -8.673 -3.763 -2.416 1.00 92.38 85 MET A N 1
ATOM 664 C CA . MET A 1 85 ? -8.340 -4.991 -1.685 1.00 92.38 85 MET A CA 1
ATOM 665 C C . MET A 1 85 ? -7.906 -6.157 -2.581 1.00 92.38 85 MET A C 1
ATOM 667 O O . MET A 1 85 ? -8.087 -7.322 -2.225 1.00 92.38 85 MET A O 1
ATOM 671 N N . ILE A 1 86 ? -7.295 -5.841 -3.723 1.00 90.38 86 ILE A N 1
ATOM 672 C CA . ILE A 1 86 ? -6.736 -6.801 -4.674 1.00 90.38 86 ILE A CA 1
ATOM 673 C C . ILE A 1 86 ? -5.227 -6.915 -4.425 1.00 90.38 86 ILE A C 1
ATOM 675 O O . ILE A 1 86 ? -4.478 -5.962 -4.631 1.00 90.38 86 ILE A O 1
ATOM 679 N N . ASP A 1 87 ? -4.790 -8.094 -3.979 1.00 87.06 87 ASP A N 1
ATOM 680 C CA . ASP A 1 87 ? -3.377 -8.403 -3.714 1.00 87.06 87 ASP A CA 1
ATOM 681 C C . ASP A 1 87 ? -2.628 -8.844 -4.995 1.00 87.06 87 ASP A C 1
ATOM 683 O O . ASP A 1 87 ? -3.248 -9.063 -6.042 1.00 87.06 87 ASP A O 1
ATOM 687 N N . GLN A 1 88 ? -1.303 -9.044 -4.938 1.00 82.62 88 GLN A N 1
ATOM 688 C CA . GLN A 1 88 ? -0.503 -9.350 -6.140 1.00 82.62 88 GLN A CA 1
ATOM 689 C C . GLN A 1 88 ? -0.921 -10.629 -6.888 1.00 82.62 88 GLN A C 1
ATOM 691 O O . GLN A 1 88 ? -0.701 -10.728 -8.095 1.00 82.62 88 GLN A O 1
ATOM 696 N N . HIS A 1 89 ? -1.485 -11.621 -6.187 1.00 83.19 89 HIS A N 1
ATOM 697 C CA . HIS A 1 89 ? -1.899 -12.893 -6.787 1.00 83.19 89 HIS A CA 1
ATOM 698 C C . HIS A 1 89 ? -3.196 -12.745 -7.601 1.00 83.19 89 HIS A C 1
ATOM 700 O O . HIS A 1 89 ? -3.121 -12.968 -8.809 1.00 83.19 89 HIS A O 1
ATOM 706 N N . PRO A 1 90 ? -4.329 -12.288 -7.022 1.00 81.12 90 PRO A N 1
ATOM 707 C CA . PRO A 1 90 ? -5.538 -12.001 -7.800 1.00 81.12 90 PRO A CA 1
ATOM 708 C C . PRO A 1 90 ? -5.303 -11.003 -8.939 1.00 81.12 90 PRO A C 1
ATOM 710 O O . PRO A 1 90 ? -5.768 -11.219 -10.054 1.00 81.12 90 PRO A O 1
ATOM 713 N N . TYR A 1 91 ? -4.497 -9.958 -8.709 1.00 87.94 91 TYR A N 1
ATOM 714 C CA . TYR A 1 91 ? -4.180 -8.986 -9.759 1.00 87.94 91 TYR A CA 1
ATOM 715 C C . TYR A 1 91 ? -3.519 -9.643 -10.986 1.00 87.94 91 TYR A C 1
ATOM 717 O O . TYR A 1 91 ? -3.753 -9.243 -12.126 1.00 87.94 91 TYR A O 1
ATOM 725 N N . ALA A 1 92 ? -2.680 -10.663 -10.774 1.00 87.06 92 ALA A N 1
ATOM 726 C CA . ALA A 1 92 ? -2.036 -11.392 -11.863 1.00 87.06 92 ALA A CA 1
ATOM 727 C C . ALA A 1 92 ? -3.010 -12.275 -12.660 1.00 87.06 92 ALA A C 1
ATOM 729 O O . ALA A 1 92 ? -2.781 -12.481 -13.852 1.00 87.06 92 ALA A O 1
ATOM 730 N N . GLU A 1 93 ? -4.070 -12.778 -12.025 1.00 89.38 93 GLU A N 1
ATOM 731 C CA . GLU A 1 93 ? -5.111 -13.588 -12.670 1.00 89.38 93 GLU A CA 1
ATOM 732 C C . GLU A 1 93 ? -6.036 -12.732 -13.544 1.00 89.38 93 GLU A C 1
ATOM 734 O O . GLU A 1 93 ? -6.413 -13.152 -14.638 1.00 89.38 93 GLU A O 1
ATOM 739 N N . GLU A 1 94 ? -6.338 -11.508 -13.106 1.00 88.62 94 GLU A N 1
ATOM 740 C CA . GLU A 1 94 ? -7.185 -10.553 -13.835 1.00 88.62 94 GLU A CA 1
ATOM 741 C C . GLU A 1 94 ? -6.453 -9.837 -14.986 1.00 88.62 94 GLU A C 1
ATOM 743 O O . GLU A 1 94 ? -7.079 -9.249 -15.869 1.00 88.62 94 GLU A O 1
ATOM 748 N N . ALA A 1 95 ? -5.118 -9.876 -15.008 1.00 89.69 95 ALA A N 1
ATOM 749 C CA . ALA A 1 95 ? -4.313 -9.186 -16.008 1.00 89.69 95 ALA A CA 1
ATOM 750 C C . ALA A 1 95 ? -4.490 -9.773 -17.426 1.00 89.69 95 ALA A C 1
ATOM 752 O O . ALA A 1 95 ? -4.008 -10.860 -17.753 1.00 89.69 95 ALA A O 1
ATOM 753 N N . ASP A 1 96 ? -5.107 -8.997 -18.315 1.00 91.88 96 ASP A N 1
ATOM 754 C CA . ASP A 1 96 ? -5.559 -9.433 -19.640 1.00 91.88 96 ASP A CA 1
ATOM 755 C C . ASP A 1 96 ? -4.635 -9.038 -20.810 1.00 91.88 96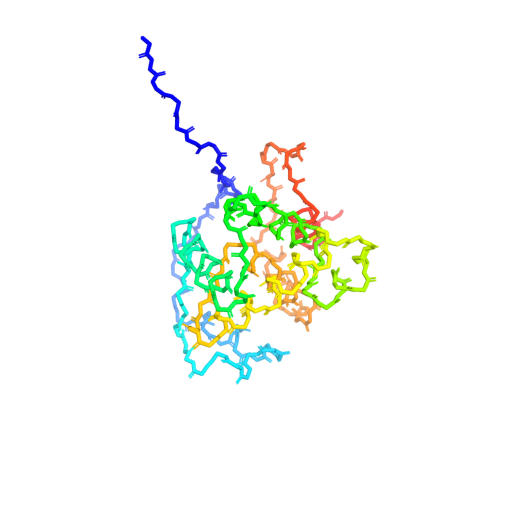 ASP A C 1
ATOM 757 O O . ASP A 1 96 ? -4.607 -9.714 -21.843 1.00 91.88 96 ASP A O 1
ATOM 761 N N . ASN A 1 97 ? -3.798 -8.014 -20.650 1.00 92.50 97 ASN A N 1
ATOM 762 C CA . ASN A 1 97 ? -2.984 -7.440 -21.719 1.00 92.50 97 ASN A CA 1
ATOM 763 C C . ASN A 1 97 ? -1.505 -7.296 -21.321 1.00 92.50 97 ASN A C 1
ATOM 765 O O . ASN A 1 97 ? -1.110 -7.526 -20.180 1.00 92.50 97 ASN A O 1
ATOM 769 N N . PHE A 1 98 ? -0.646 -6.944 -22.283 1.00 90.69 98 PHE A N 1
ATOM 770 C CA . PHE A 1 98 ? 0.800 -6.846 -22.044 1.00 90.69 98 PHE A CA 1
ATOM 771 C C . PHE A 1 98 ? 1.149 -5.871 -20.908 1.00 90.69 98 PHE A C 1
ATOM 773 O O . PHE A 1 98 ? 2.029 -6.153 -20.092 1.00 90.69 98 PHE A O 1
ATOM 780 N N . TYR A 1 99 ? 0.453 -4.735 -20.839 1.00 91.69 99 TYR A N 1
ATOM 781 C CA . TYR A 1 99 ? 0.696 -3.712 -19.829 1.00 91.69 99 TYR A CA 1
ATOM 782 C C . TYR A 1 99 ? 0.292 -4.206 -18.436 1.00 91.69 99 TYR A C 1
ATOM 784 O O . TYR A 1 99 ? 1.119 -4.188 -17.522 1.00 91.69 99 TYR A O 1
ATOM 792 N N . THR A 1 100 ? -0.927 -4.732 -18.281 1.00 92.81 100 THR A N 1
ATOM 793 C CA . THR A 1 100 ? -1.440 -5.234 -16.995 1.00 92.81 100 THR A CA 1
ATOM 794 C C . THR A 1 100 ? -0.656 -6.449 -16.502 1.00 92.81 100 THR A C 1
ATOM 796 O O . THR A 1 100 ? -0.292 -6.494 -15.327 1.00 92.81 100 THR A O 1
ATOM 799 N N . ARG A 1 101 ? -0.263 -7.372 -17.393 1.00 94.44 101 ARG A N 1
ATOM 800 C CA . ARG A 1 101 ? 0.597 -8.521 -17.041 1.00 94.44 101 ARG A CA 1
ATOM 801 C C . ARG A 1 101 ? 1.999 -8.091 -16.617 1.00 94.44 101 ARG A C 1
ATOM 803 O O . ARG A 1 101 ? 2.588 -8.693 -15.719 1.00 94.44 101 ARG A O 1
ATOM 810 N N . THR A 1 102 ? 2.546 -7.046 -17.236 1.00 95.06 102 THR A N 1
ATOM 811 C CA . THR A 1 102 ? 3.845 -6.495 -16.823 1.00 95.06 102 THR A CA 1
ATOM 812 C C . THR A 1 102 ? 3.742 -5.850 -15.445 1.00 95.06 102 THR A C 1
ATOM 814 O O . THR A 1 102 ? 4.576 -6.135 -14.588 1.00 95.06 102 THR A O 1
ATOM 817 N N . ILE A 1 103 ? 2.688 -5.069 -15.186 1.00 96.06 103 ILE A N 1
ATOM 818 C CA . ILE A 1 103 ? 2.435 -4.508 -13.852 1.00 96.06 103 ILE A CA 1
ATOM 819 C C . ILE A 1 103 ? 2.251 -5.608 -12.814 1.00 96.06 103 ILE A C 1
ATOM 821 O O . ILE A 1 103 ? 2.825 -5.490 -11.742 1.00 96.06 103 ILE A O 1
ATOM 825 N N . ALA A 1 104 ? 1.545 -6.697 -13.122 1.00 96.12 104 ALA A N 1
ATOM 826 C CA . ALA A 1 104 ? 1.386 -7.812 -12.190 1.00 96.12 104 ALA A CA 1
ATOM 827 C C . ALA A 1 104 ? 2.740 -8.410 -11.771 1.00 96.12 104 ALA A C 1
ATOM 829 O O . ALA A 1 104 ? 2.988 -8.666 -10.592 1.00 96.12 104 ALA A O 1
ATOM 830 N N . ARG A 1 105 ? 3.663 -8.566 -12.731 1.00 96.38 105 ARG A N 1
ATOM 831 C CA . ARG A 1 105 ? 5.037 -9.006 -12.448 1.00 96.38 105 ARG A CA 1
ATOM 832 C C . ARG A 1 105 ? 5.803 -7.988 -11.602 1.00 96.38 105 ARG A C 1
ATOM 834 O O . ARG A 1 105 ? 6.501 -8.402 -10.679 1.00 96.38 105 ARG A O 1
ATOM 841 N N . ILE A 1 106 ? 5.681 -6.690 -11.894 1.00 97.12 106 ILE A N 1
ATOM 842 C CA . ILE A 1 106 ? 6.320 -5.636 -11.089 1.00 97.12 106 ILE A CA 1
ATOM 843 C C . ILE A 1 106 ? 5.750 -5.646 -9.669 1.00 97.12 106 ILE A C 1
ATOM 845 O O . ILE A 1 106 ? 6.522 -5.662 -8.720 1.00 97.12 106 ILE A O 1
ATOM 849 N N . TYR A 1 107 ? 4.427 -5.706 -9.522 1.00 97.81 107 TYR A N 1
ATOM 850 C CA . TYR A 1 107 ? 3.733 -5.690 -8.239 1.00 97.81 107 TYR A CA 1
ATOM 851 C C . TYR A 1 107 ? 4.178 -6.857 -7.353 1.00 97.81 107 TYR A C 1
ATOM 853 O O . TYR A 1 107 ? 4.579 -6.648 -6.211 1.00 97.81 107 TYR A O 1
ATOM 861 N N . LYS A 1 108 ? 4.238 -8.073 -7.909 1.00 97.06 108 LYS A N 1
ATOM 862 C CA . LYS A 1 108 ? 4.757 -9.242 -7.191 1.00 97.06 108 LYS A CA 1
ATOM 863 C C . LYS A 1 108 ? 6.184 -9.029 -6.671 1.00 97.06 108 LYS A C 1
ATOM 865 O O . LYS A 1 108 ? 6.460 -9.315 -5.511 1.00 97.06 108 LYS A O 1
ATOM 870 N N . ASN A 1 109 ? 7.095 -8.541 -7.515 1.00 97.31 109 ASN A N 1
ATOM 871 C CA . ASN A 1 109 ? 8.487 -8.310 -7.110 1.00 97.31 109 ASN A CA 1
ATOM 872 C C . ASN A 1 109 ? 8.613 -7.145 -6.120 1.00 97.31 109 ASN A C 1
ATOM 874 O O . ASN A 1 109 ? 9.423 -7.211 -5.202 1.00 97.31 109 ASN A O 1
ATOM 878 N N . TYR A 1 110 ? 7.798 -6.104 -6.283 1.00 98.00 110 TYR A N 1
ATOM 879 C CA . TYR A 1 110 ? 7.723 -4.961 -5.383 1.00 98.00 110 TYR A CA 1
ATOM 880 C C . TYR A 1 110 ? 7.325 -5.383 -3.963 1.00 98.00 110 TYR A C 1
ATOM 882 O O . TYR A 1 110 ? 8.068 -5.097 -3.026 1.00 98.00 110 TYR A O 1
ATOM 890 N N . GLN A 1 111 ? 6.235 -6.144 -3.814 1.00 96.00 111 GLN A N 1
ATOM 891 C CA . GLN A 1 111 ? 5.804 -6.661 -2.508 1.00 96.00 111 GLN A CA 1
ATOM 892 C C . GLN A 1 111 ? 6.854 -7.584 -1.892 1.00 96.00 111 GLN A C 1
ATOM 894 O O . GLN A 1 111 ? 7.120 -7.504 -0.696 1.00 96.00 111 GLN A O 1
ATOM 899 N N . GLU A 1 112 ? 7.514 -8.409 -2.707 1.00 95.56 112 GLU A N 1
ATOM 900 C CA . GLU A 1 112 ? 8.610 -9.248 -2.228 1.00 95.56 112 GLU A CA 1
ATOM 901 C C . GLU A 1 112 ? 9.798 -8.415 -1.723 1.00 95.56 112 GLU A C 1
ATOM 903 O O . GLU A 1 112 ? 10.417 -8.773 -0.724 1.00 95.56 112 GLU A O 1
ATOM 908 N N . ARG A 1 113 ? 10.120 -7.278 -2.357 1.00 96.50 113 ARG A N 1
ATOM 909 C CA . ARG A 1 113 ? 11.194 -6.391 -1.872 1.00 96.50 113 ARG A CA 1
ATOM 910 C C . ARG A 1 113 ? 10.818 -5.691 -0.578 1.00 96.50 113 ARG A C 1
ATOM 912 O O . ARG A 1 113 ? 11.636 -5.686 0.334 1.00 96.50 113 ARG A O 1
ATOM 919 N N . LEU A 1 114 ? 9.594 -5.175 -0.469 1.00 94.81 114 LEU A N 1
ATOM 920 C CA . LEU A 1 114 ? 9.087 -4.625 0.790 1.00 94.81 114 LEU A CA 1
ATOM 921 C C . LEU A 1 114 ? 9.197 -5.655 1.921 1.00 94.81 114 LEU A C 1
ATOM 923 O O . LEU A 1 114 ? 9.771 -5.370 2.972 1.00 94.81 114 LEU A O 1
ATOM 927 N N . ARG A 1 115 ? 8.761 -6.890 1.659 1.00 92.25 115 ARG A N 1
ATOM 928 C CA . ARG 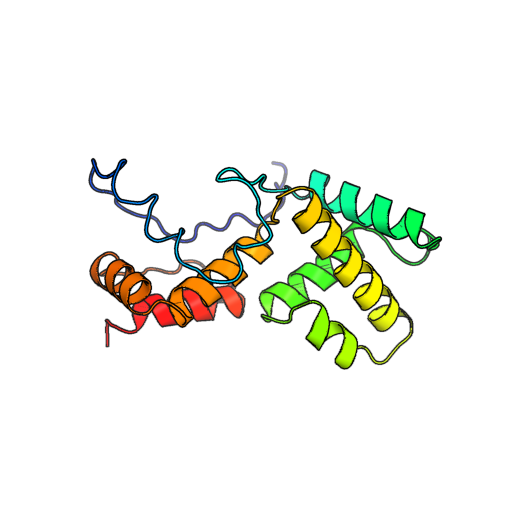A 1 115 ? 8.834 -8.001 2.610 1.00 92.25 115 ARG A CA 1
ATOM 929 C C . ARG A 1 115 ? 10.268 -8.320 3.038 1.00 92.25 115 ARG A C 1
ATOM 931 O O . ARG A 1 115 ? 10.539 -8.380 4.233 1.00 92.25 115 ARG A O 1
ATOM 938 N N . LEU A 1 116 ? 11.193 -8.480 2.089 1.00 92.56 116 LEU A N 1
ATOM 939 C CA . LEU A 1 116 ? 12.612 -8.749 2.372 1.00 92.56 116 LEU A CA 1
ATOM 940 C C . LEU A 1 116 ? 13.286 -7.601 3.135 1.00 92.56 116 LEU A C 1
ATOM 942 O O . LEU A 1 116 ? 14.174 -7.835 3.952 1.00 92.56 116 LEU A O 1
ATOM 946 N N . SER A 1 117 ? 12.851 -6.366 2.893 1.00 92.75 117 SER A N 1
ATOM 947 C CA . SER A 1 117 ? 13.292 -5.180 3.628 1.00 92.75 117 SER A CA 1
ATOM 948 C C . SER A 1 117 ? 12.548 -4.972 4.946 1.00 92.75 117 SER A C 1
ATOM 950 O O . SER A 1 117 ? 12.836 -3.999 5.644 1.00 92.75 117 SER A O 1
ATOM 952 N N . ASN A 1 118 ? 11.623 -5.872 5.309 1.00 91.38 118 ASN A N 1
ATOM 953 C CA . ASN A 1 118 ? 10.805 -5.767 6.513 1.00 91.38 118 ASN A CA 1
ATOM 954 C C . ASN A 1 118 ? 10.145 -4.370 6.599 1.00 91.38 118 ASN A C 1
ATOM 956 O O . ASN A 1 118 ? 10.175 -3.677 7.621 1.00 91.38 118 ASN A O 1
ATOM 960 N N . ALA A 1 119 ? 9.613 -3.943 5.456 1.00 92.75 119 ALA A N 1
ATOM 961 C CA . ALA A 1 119 ? 9.032 -2.640 5.197 1.00 92.75 119 ALA A CA 1
ATOM 962 C C . ALA A 1 119 ? 7.621 -2.795 4.632 1.00 92.75 119 ALA A C 1
ATOM 964 O O . ALA A 1 119 ? 7.311 -3.809 4.014 1.00 92.75 119 ALA A O 1
ATOM 965 N N . LEU A 1 120 ? 6.785 -1.784 4.840 1.00 92.94 120 LEU A N 1
ATOM 966 C CA . LEU A 1 120 ? 5.413 -1.706 4.349 1.00 92.94 120 LEU A CA 1
ATOM 967 C C . LEU A 1 120 ? 5.173 -0.321 3.754 1.00 92.94 120 LEU A C 1
ATOM 969 O O . LEU A 1 120 ? 5.720 0.661 4.259 1.00 92.94 120 LEU A O 1
ATOM 973 N N . ASP A 1 121 ? 4.339 -0.222 2.725 1.00 93.94 121 ASP A N 1
ATOM 974 C CA . ASP A 1 121 ? 3.797 1.074 2.313 1.00 93.94 121 ASP A CA 1
ATOM 975 C C . ASP A 1 121 ? 2.487 1.397 3.049 1.00 93.94 121 ASP A C 1
ATOM 977 O O . ASP A 1 121 ? 1.995 0.629 3.882 1.00 93.94 121 ASP A O 1
ATOM 981 N N . PHE A 1 122 ? 1.935 2.583 2.796 1.00 90.81 122 PHE A N 1
ATOM 982 C CA . PHE A 1 122 ? 0.723 3.024 3.477 1.00 90.81 122 PHE A CA 1
ATOM 983 C C . PHE A 1 122 ? -0.509 2.173 3.119 1.00 90.81 122 PHE A C 1
ATOM 985 O O . PHE A 1 122 ? -1.320 1.864 3.996 1.00 90.81 122 PHE A O 1
ATOM 992 N N . ASP A 1 123 ? -0.637 1.759 1.860 1.00 93.25 123 ASP A N 1
ATOM 993 C CA . ASP A 1 123 ? -1.771 0.961 1.394 1.00 93.25 123 ASP A CA 1
ATOM 994 C C . ASP A 1 123 ? -1.740 -0.455 2.004 1.00 93.25 123 ASP A C 1
ATOM 996 O O . ASP A 1 123 ? -2.780 -0.997 2.393 1.00 93.25 123 ASP A O 1
ATOM 1000 N N . ASP A 1 124 ? -0.547 -1.029 2.195 1.00 91.75 124 ASP A N 1
ATOM 1001 C CA . ASP A 1 124 ? -0.352 -2.287 2.918 1.00 91.75 124 ASP A CA 1
ATOM 1002 C C . ASP A 1 124 ? -0.880 -2.197 4.354 1.00 91.75 124 ASP A C 1
ATOM 1004 O O . ASP A 1 124 ? -1.548 -3.117 4.831 1.00 91.75 124 ASP A O 1
ATOM 1008 N N . LEU A 1 125 ? -0.631 -1.084 5.055 1.00 91.38 125 LEU A N 1
ATOM 1009 C CA . LEU A 1 125 ? -1.117 -0.896 6.427 1.00 91.38 125 LEU A CA 1
ATOM 1010 C C . LEU A 1 125 ? -2.646 -0.943 6.505 1.00 91.38 125 LEU A C 1
ATOM 1012 O O . LEU A 1 125 ? -3.192 -1.529 7.446 1.00 91.38 125 LEU A O 1
ATOM 1016 N N . LEU A 1 126 ? -3.342 -0.366 5.520 1.00 91.69 126 LEU A N 1
ATOM 1017 C CA . LEU A 1 126 ? -4.803 -0.419 5.449 1.00 91.69 126 LEU A CA 1
ATOM 1018 C C . LEU A 1 126 ? -5.297 -1.851 5.226 1.00 91.69 126 LEU A C 1
ATOM 1020 O O . LEU A 1 126 ? -6.206 -2.311 5.923 1.00 91.69 126 LEU A O 1
ATOM 1024 N N . LEU A 1 127 ? -4.663 -2.586 4.313 1.00 91.00 127 LEU A N 1
ATOM 1025 C CA . LEU A 1 127 ? -5.002 -3.984 4.052 1.00 91.00 127 LEU A CA 1
ATOM 1026 C C . LEU A 1 127 ? -4.757 -4.878 5.265 1.00 91.00 127 LEU A C 1
ATOM 1028 O O . LEU A 1 127 ? -5.619 -5.689 5.619 1.00 91.00 127 LEU A O 1
ATOM 1032 N N . TYR A 1 128 ? -3.627 -4.708 5.951 1.00 89.94 128 TYR A N 1
ATOM 1033 C CA . TYR A 1 128 ? -3.351 -5.451 7.176 1.00 89.94 128 TYR A CA 1
ATOM 1034 C C . TYR A 1 128 ? -4.331 -5.121 8.287 1.00 89.94 128 TYR A C 1
ATOM 1036 O O . TYR A 1 128 ? -4.706 -6.020 9.036 1.00 89.94 128 TYR A O 1
ATOM 1044 N N . LEU A 1 129 ? -4.781 -3.869 8.395 1.00 91.88 129 LEU A N 1
ATOM 1045 C CA . LEU A 1 129 ? -5.802 -3.514 9.371 1.00 91.88 129 LEU A CA 1
ATOM 1046 C C . LEU A 1 129 ? -7.116 -4.251 9.087 1.00 91.88 129 LEU A C 1
ATOM 1048 O O . LEU A 1 129 ? -7.702 -4.808 10.015 1.00 91.88 129 LEU A O 1
ATOM 1052 N N . VAL A 1 130 ? -7.553 -4.324 7.825 1.00 92.94 130 VAL A N 1
ATOM 1053 C CA . VAL A 1 130 ? -8.741 -5.113 7.451 1.00 92.94 130 VAL A CA 1
ATOM 1054 C C . VAL A 1 130 ? -8.568 -6.585 7.822 1.00 92.94 130 VAL A C 1
ATOM 1056 O O . VAL A 1 130 ? -9.462 -7.156 8.451 1.00 92.94 130 VAL A O 1
ATOM 1059 N N . ARG A 1 131 ? -7.422 -7.194 7.489 1.00 90.94 131 ARG A N 1
ATOM 1060 C CA . ARG A 1 131 ? -7.121 -8.597 7.831 1.00 90.94 131 ARG A CA 1
ATOM 1061 C C . ARG A 1 131 ? -7.132 -8.818 9.343 1.00 90.94 131 ARG A C 1
ATOM 1063 O O . ARG A 1 131 ? -7.864 -9.670 9.832 1.00 90.94 131 ARG A O 1
ATOM 1070 N N . LEU A 1 132 ? -6.434 -7.975 10.107 1.00 90.81 132 LEU A N 1
ATOM 1071 C CA . LEU A 1 132 ? -6.385 -8.046 11.569 1.00 90.81 132 LEU A CA 1
ATOM 1072 C C . LEU A 1 132 ? -7.782 -7.994 12.197 1.00 90.81 132 LEU A C 1
ATOM 1074 O O . LEU A 1 132 ? -8.091 -8.787 13.083 1.00 90.81 132 LEU A O 1
ATOM 1078 N N . LEU A 1 133 ? -8.621 -7.056 11.756 1.00 91.62 133 LEU A N 1
ATOM 1079 C CA . LEU A 1 133 ? -9.976 -6.907 12.285 1.00 91.62 133 LEU A CA 1
ATOM 1080 C C . LEU A 1 133 ? -10.897 -8.062 11.862 1.00 91.62 133 LEU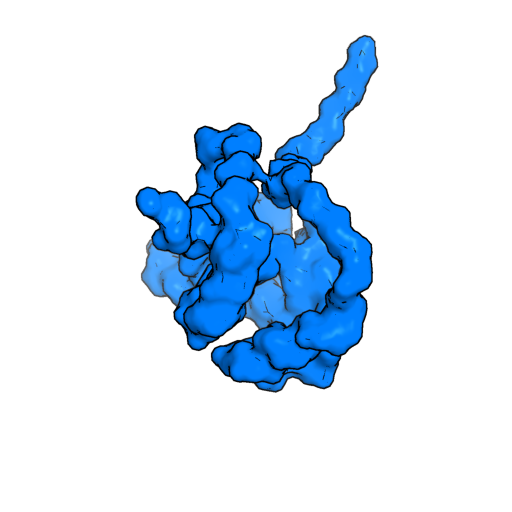 A C 1
ATOM 1082 O O . LEU A 1 133 ? -11.857 -8.350 12.574 1.00 91.62 133 LEU A O 1
ATOM 1086 N N . THR A 1 134 ? -10.619 -8.706 10.727 1.00 91.88 134 THR A N 1
ATOM 1087 C CA . THR A 1 134 ? -11.395 -9.845 10.214 1.00 91.88 134 THR A CA 1
ATOM 1088 C C . THR A 1 134 ? -11.032 -11.122 10.963 1.00 91.88 134 THR A C 1
ATOM 1090 O O . THR A 1 134 ? -11.911 -11.808 11.482 1.00 91.88 134 THR A O 1
ATOM 1093 N N . ASP A 1 135 ? -9.738 -11.400 11.083 1.00 91.69 135 ASP A N 1
ATOM 1094 C CA . ASP A 1 135 ? -9.243 -12.670 11.607 1.00 91.69 135 ASP A CA 1
ATOM 1095 C C . ASP A 1 135 ? -9.247 -12.702 13.149 1.00 91.69 135 ASP A C 1
ATOM 1097 O O . ASP A 1 135 ? -9.220 -13.775 13.751 1.00 91.69 135 ASP A O 1
ATOM 1101 N N . TYR A 1 136 ? -9.302 -11.532 13.813 1.00 92.38 136 TYR A N 1
ATOM 1102 C CA . TYR A 1 136 ? -9.248 -11.403 15.280 1.00 92.38 136 TYR A CA 1
ATOM 1103 C C . TYR A 1 136 ? -10.458 -10.619 15.790 1.00 92.38 136 TYR A C 1
ATOM 1105 O O . TYR A 1 136 ? -10.326 -9.453 16.183 1.00 92.38 136 TYR A O 1
ATOM 1113 N N . PRO A 1 137 ? -11.639 -11.257 15.892 1.00 92.50 137 PRO A N 1
ATOM 1114 C CA . PRO A 1 137 ? -12.862 -10.596 16.349 1.00 92.50 137 PRO A CA 1
ATOM 1115 C C . PRO A 1 137 ? -12.730 -9.928 17.723 1.00 92.50 137 PRO A C 1
ATOM 1117 O O . PRO A 1 137 ? -13.342 -8.894 17.972 1.00 92.50 137 PRO A O 1
ATOM 1120 N N . ALA A 1 138 ? -11.890 -10.466 18.615 1.00 92.31 138 ALA A N 1
ATOM 1121 C CA . ALA A 1 138 ? -11.610 -9.851 19.912 1.00 92.31 138 ALA A CA 1
ATOM 1122 C C . ALA A 1 138 ? -10.912 -8.482 19.785 1.00 92.31 138 ALA A C 1
ATOM 1124 O O . ALA A 1 138 ? -11.182 -7.570 20.570 1.00 92.31 138 ALA A O 1
ATOM 1125 N N . VAL A 1 139 ? -10.035 -8.321 18.787 1.00 92.25 139 VAL A N 1
ATOM 1126 C CA . VAL A 1 139 ? -9.385 -7.041 18.474 1.00 92.25 139 VAL A CA 1
ATOM 1127 C C . VAL A 1 139 ? -10.417 -6.069 17.911 1.00 92.25 139 VAL A C 1
ATOM 1129 O O . VAL A 1 139 ? -10.499 -4.935 18.383 1.00 92.25 139 VAL A O 1
ATOM 1132 N N . LEU A 1 140 ? -11.259 -6.519 16.977 1.00 92.94 140 LEU A N 1
ATOM 1133 C CA . LEU A 1 140 ? -12.354 -5.707 16.450 1.00 92.94 140 LEU A CA 1
ATOM 1134 C C . LEU A 1 140 ? -13.300 -5.228 17.560 1.00 92.94 140 LEU A C 1
ATOM 1136 O O . LEU A 1 140 ? -13.523 -4.025 17.684 1.00 92.94 140 LEU A O 1
ATOM 1140 N N . ALA A 1 141 ? -13.774 -6.131 18.421 1.00 92.31 141 ALA A N 1
ATOM 1141 C CA . ALA A 1 141 ? -14.659 -5.809 19.541 1.00 92.31 141 ALA A CA 1
ATOM 1142 C C . ALA A 1 141 ? -14.026 -4.800 20.515 1.00 92.31 141 ALA A C 1
ATOM 1144 O O . ALA A 1 141 ? -14.697 -3.894 21.019 1.00 92.31 141 ALA A O 1
ATOM 1145 N N . HIS A 1 142 ? -12.717 -4.917 20.762 1.00 91.25 142 HIS A N 1
ATOM 1146 C CA . HIS A 1 142 ? -11.982 -3.943 21.564 1.00 91.25 142 HIS A CA 1
ATOM 1147 C C . HIS A 1 142 ? -12.058 -2.536 20.956 1.00 91.25 142 HIS A C 1
ATOM 1149 O O . HIS A 1 142 ? -12.346 -1.573 21.673 1.00 91.25 142 HIS A O 1
ATOM 1155 N N . TYR A 1 143 ? -11.820 -2.407 19.647 1.00 91.38 143 TYR A N 1
ATOM 1156 C CA . TYR A 1 143 ? -11.857 -1.115 18.965 1.00 91.38 143 TYR A CA 1
ATOM 1157 C C . TYR A 1 143 ? -13.276 -0.573 18.779 1.00 91.38 143 TYR A C 1
ATOM 1159 O O . TYR A 1 143 ? -13.477 0.615 19.002 1.00 91.38 143 TYR A O 1
ATOM 1167 N N . GLN A 1 144 ? -14.260 -1.423 18.499 1.00 92.00 144 GLN A N 1
ATOM 1168 C CA . GLN A 1 144 ? -15.686 -1.076 18.466 1.00 92.00 144 GLN A CA 1
ATOM 1169 C C . GLN A 1 144 ? -16.168 -0.472 19.797 1.00 92.00 144 GLN A C 1
ATOM 1171 O O . GLN A 1 144 ? -16.802 0.581 19.828 1.00 92.00 144 GLN A O 1
ATOM 1176 N N . LYS A 1 145 ? -15.789 -1.078 20.933 1.00 90.50 145 LYS A N 1
ATOM 1177 C CA . LYS A 1 145 ? -16.109 -0.543 22.271 1.00 90.50 145 LYS A CA 1
ATOM 1178 C C . LYS A 1 145 ? -15.394 0.778 22.564 1.00 90.50 145 LYS A C 1
ATOM 1180 O O . LYS A 1 145 ? -15.908 1.619 23.307 1.00 90.50 145 LYS A O 1
ATOM 1185 N N . LYS A 1 146 ? -14.178 0.931 22.041 1.00 88.50 146 LYS A N 1
ATOM 1186 C CA . LYS A 1 146 ? -13.347 2.118 22.246 1.00 88.50 146 LYS A CA 1
ATOM 1187 C C . LYS A 1 146 ? -13.839 3.305 21.415 1.00 88.50 146 LYS A C 1
ATOM 1189 O O . LYS A 1 146 ? -13.909 4.413 21.938 1.00 88.50 146 LYS A O 1
ATOM 1194 N N . PHE A 1 147 ? -14.169 3.082 20.149 1.00 87.75 147 PHE A N 1
ATOM 1195 C CA . PHE A 1 147 ? -14.651 4.098 19.220 1.00 87.75 147 PHE A CA 1
ATOM 1196 C C . PHE A 1 147 ? -16.176 4.106 19.223 1.00 87.75 147 PHE A C 1
ATOM 1198 O O . PHE A 1 147 ? -16.819 3.449 18.414 1.00 87.75 147 PHE A O 1
ATOM 1205 N N . ARG A 1 148 ? -16.754 4.834 20.186 1.00 80.88 148 ARG A N 1
ATOM 1206 C CA . ARG A 1 148 ? -18.216 4.938 20.334 1.00 80.88 148 ARG A CA 1
ATOM 1207 C C . ARG A 1 148 ? -18.882 5.765 19.239 1.00 80.88 148 ARG A C 1
ATOM 1209 O O . ARG A 1 148 ? -20.019 5.501 18.888 1.00 80.88 148 ARG A O 1
ATOM 1216 N N . TYR A 1 149 ? -18.166 6.758 18.728 1.00 84.94 149 TYR A N 1
ATOM 1217 C CA . TYR A 1 149 ? -18.608 7.615 17.640 1.00 84.94 149 TYR A CA 1
ATOM 1218 C C . TYR A 1 149 ? -17.484 7.674 16.617 1.00 84.94 149 TYR A C 1
ATOM 1220 O O . TYR A 1 149 ? -16.327 7.899 16.981 1.00 84.94 149 TYR A O 1
ATOM 1228 N N . ILE A 1 150 ? -17.825 7.437 15.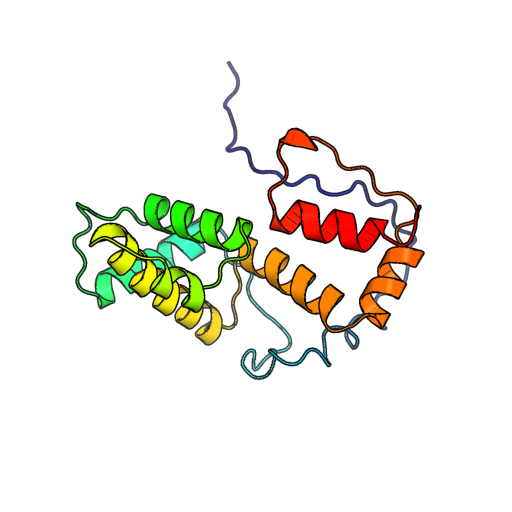356 1.00 86.19 150 ILE A N 1
ATOM 1229 C CA . ILE A 1 150 ? -16.895 7.503 14.234 1.00 86.19 150 ILE A CA 1
ATOM 1230 C C . ILE A 1 150 ? -17.442 8.569 13.299 1.00 86.19 150 ILE A C 1
ATOM 1232 O O . ILE A 1 150 ? -18.513 8.397 12.723 1.00 86.19 150 ILE A O 1
ATOM 1236 N N . LEU A 1 151 ? -16.714 9.676 13.191 1.00 88.75 151 LEU A N 1
ATOM 1237 C CA . LEU A 1 151 ? -16.975 10.707 12.201 1.00 88.75 151 LEU A CA 1
ATOM 1238 C C . LEU A 1 151 ? -15.977 10.518 11.065 1.00 88.75 151 LEU A C 1
ATOM 1240 O O . LEU A 1 151 ? -14.769 10.464 11.307 1.00 88.75 151 LEU A O 1
ATOM 1244 N N . VAL A 1 152 ? -16.496 10.393 9.850 1.00 87.00 152 VAL A N 1
ATOM 1245 C CA . VAL A 1 152 ? -15.693 10.352 8.632 1.00 87.00 152 VAL A CA 1
ATOM 1246 C C . VAL A 1 152 ? -15.929 11.663 7.912 1.00 87.00 152 VAL A C 1
ATOM 1248 O O . VAL A 1 152 ? -17.047 11.931 7.476 1.00 87.00 152 VAL A O 1
ATOM 1251 N N . ASP A 1 153 ? -14.885 12.479 7.864 1.00 88.12 153 ASP A N 1
ATOM 1252 C CA . ASP A 1 153 ? -14.863 13.667 7.023 1.00 88.12 153 ASP A CA 1
ATOM 1253 C C . ASP A 1 153 ? -14.534 13.258 5.582 1.00 88.12 153 ASP A C 1
ATOM 1255 O O . ASP A 1 153 ? -13.873 12.236 5.378 1.00 88.12 153 ASP A O 1
ATOM 1259 N N . GLU A 1 154 ? -15.023 14.017 4.604 1.00 90.75 154 GLU A N 1
ATOM 1260 C CA . GLU A 1 154 ? -14.867 13.721 3.169 1.00 90.75 154 GLU A CA 1
ATOM 1261 C C . GLU A 1 154 ? -15.283 12.286 2.790 1.00 90.75 154 GLU A C 1
ATOM 1263 O O . GLU A 1 154 ? -14.590 11.560 2.075 1.00 90.75 154 GLU A O 1
ATOM 1268 N N . TYR A 1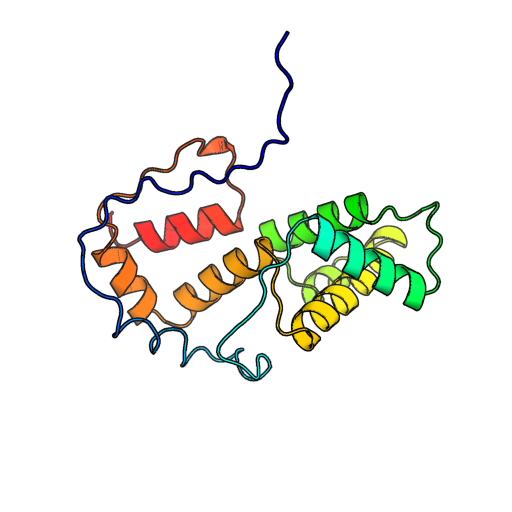 155 ? -16.437 11.837 3.297 1.00 83.06 155 TYR A N 1
ATOM 1269 C CA . TYR A 1 155 ? -16.924 10.466 3.105 1.00 83.06 155 TYR A CA 1
ATOM 1270 C C . TYR A 1 155 ? -17.038 10.060 1.626 1.00 83.06 155 TYR A C 1
ATOM 1272 O O . TYR A 1 155 ? -16.886 8.887 1.297 1.00 83.06 155 TYR A O 1
ATOM 1280 N N . GLN A 1 156 ? -17.288 11.012 0.727 1.00 87.88 156 GLN A N 1
ATOM 1281 C CA . GLN A 1 156 ? -17.336 10.763 -0.713 1.00 87.88 156 GLN A CA 1
ATOM 1282 C C . GLN A 1 156 ? -15.983 10.355 -1.323 1.00 87.88 156 GLN A C 1
ATOM 1284 O O . GLN A 1 156 ? -15.975 9.750 -2.392 1.00 87.88 156 GLN A O 1
ATOM 1289 N N . ASP A 1 157 ? -14.867 10.653 -0.650 1.00 86.31 157 ASP A N 1
ATOM 1290 C CA . ASP A 1 157 ? -13.510 10.444 -1.168 1.00 86.31 157 ASP A CA 1
ATOM 1291 C C . ASP A 1 157 ? -12.834 9.178 -0.612 1.00 86.31 157 ASP A C 1
ATOM 1293 O O . ASP A 1 157 ? -11.702 8.857 -0.986 1.00 86.31 157 ASP A O 1
ATOM 1297 N N . ILE A 1 158 ? -13.506 8.422 0.267 1.00 89.12 158 ILE A N 1
ATOM 1298 C CA . ILE A 1 158 ? -12.936 7.188 0.819 1.00 89.12 158 ILE A CA 1
ATOM 1299 C C . ILE A 1 158 ? -12.982 6.048 -0.203 1.00 89.12 158 ILE A C 1
ATOM 1301 O O . ILE A 1 158 ? -13.971 5.826 -0.901 1.00 89.12 158 ILE A O 1
ATOM 1305 N N . ASN A 1 159 ? -11.911 5.262 -0.243 1.00 92.38 159 ASN A N 1
ATOM 1306 C CA . ASN A 1 159 ? -11.831 4.077 -1.094 1.00 92.38 159 ASN A CA 1
ATOM 1307 C C . ASN A 1 159 ? -12.427 2.827 -0.415 1.00 92.38 159 ASN A C 1
ATOM 1309 O O . ASN A 1 159 ? -12.850 2.846 0.746 1.00 92.38 159 ASN A O 1
ATOM 1313 N N . ARG A 1 160 ? -12.447 1.702 -1.136 1.00 93.94 160 ARG A N 1
ATOM 1314 C CA . ARG A 1 160 ? -13.084 0.465 -0.674 1.00 93.94 160 ARG A CA 1
ATOM 1315 C C . ARG A 1 160 ? -12.456 -0.109 0.599 1.00 93.94 160 ARG A C 1
ATOM 1317 O O . ARG A 1 160 ? -13.197 -0.522 1.497 1.00 93.94 160 ARG A O 1
ATOM 1324 N N . VAL A 1 161 ? -11.124 -0.136 0.706 1.00 92.12 161 VAL A N 1
ATOM 1325 C CA . VAL A 1 161 ? -10.441 -0.625 1.917 1.00 92.12 161 VAL A CA 1
ATOM 1326 C C . VAL A 1 161 ? -10.770 0.253 3.133 1.00 92.12 161 VAL A C 1
ATOM 1328 O O . VAL A 1 161 ? -11.098 -0.269 4.199 1.00 92.12 161 VAL A O 1
ATOM 1331 N N . GLN A 1 162 ? -10.804 1.578 2.971 1.00 92.25 162 GLN A N 1
ATOM 1332 C CA . GLN A 1 162 ? -11.172 2.516 4.038 1.00 92.25 162 GLN A CA 1
ATOM 1333 C C . GLN A 1 162 ? -12.639 2.373 4.447 1.00 92.25 162 GLN A C 1
ATOM 1335 O O . GLN A 1 162 ? -12.938 2.264 5.639 1.00 92.25 162 GLN A O 1
ATOM 1340 N N . TYR A 1 163 ? -13.551 2.284 3.474 1.00 94.44 163 TYR A N 1
ATOM 1341 C CA . TYR A 1 163 ? -14.966 2.022 3.728 1.00 94.44 163 TYR A CA 1
ATOM 1342 C C . TYR A 1 163 ? -15.165 0.729 4.526 1.00 94.44 163 TYR A C 1
ATOM 1344 O O . TYR A 1 163 ? -15.943 0.697 5.485 1.00 94.44 163 TYR A O 1
ATOM 1352 N N . LYS A 1 164 ? -14.431 -0.338 4.180 1.00 94.75 164 LYS A N 1
ATOM 1353 C CA . LYS A 1 164 ? -14.483 -1.613 4.901 1.00 94.75 164 LYS A CA 1
ATOM 1354 C C . LYS A 1 164 ? -14.036 -1.453 6.353 1.00 94.75 164 LYS A C 1
ATOM 1356 O O . LYS A 1 164 ? -14.739 -1.938 7.239 1.00 94.75 164 LYS A O 1
ATOM 1361 N N . ILE A 1 165 ? -12.928 -0.753 6.604 1.00 93.75 165 ILE A N 1
ATOM 1362 C CA . ILE A 1 165 ? -12.428 -0.477 7.961 1.00 93.75 165 ILE A CA 1
ATOM 1363 C C . ILE A 1 165 ? -13.486 0.274 8.774 1.00 93.75 165 ILE A C 1
ATOM 1365 O O . ILE A 1 165 ? -13.863 -0.181 9.855 1.00 93.75 165 ILE A O 1
ATOM 1369 N N . VAL A 1 166 ? -14.001 1.388 8.245 1.00 93.44 166 VAL A N 1
ATOM 1370 C CA . VAL A 1 166 ? -15.025 2.203 8.918 1.00 93.44 166 VAL A CA 1
ATOM 1371 C C . VAL A 1 166 ? -16.262 1.364 9.220 1.00 93.44 166 VAL A C 1
ATOM 1373 O O . VAL A 1 166 ? -16.729 1.348 10.356 1.00 93.44 166 VAL A O 1
ATOM 1376 N N . SER A 1 167 ? -16.753 0.605 8.239 1.00 93.19 167 SER A N 1
ATOM 1377 C CA . SER A 1 167 ? -17.941 -0.241 8.389 1.00 93.19 167 SER A CA 1
ATOM 1378 C C . SER A 1 167 ? -17.757 -1.322 9.455 1.00 93.19 167 SER A C 1
ATOM 1380 O O . SER A 1 167 ? -18.668 -1.584 10.238 1.00 93.19 167 SER A O 1
ATOM 1382 N N . MET A 1 168 ? -16.575 -1.944 9.522 1.00 94.06 168 MET A N 1
ATOM 1383 C CA . MET A 1 168 ? -16.259 -2.922 10.565 1.00 94.06 168 MET A CA 1
ATOM 1384 C C . MET A 1 168 ? -16.250 -2.264 11.945 1.00 94.06 168 MET A C 1
ATOM 1386 O O . MET A 1 168 ? -16.878 -2.774 12.871 1.00 94.06 168 MET A O 1
ATOM 1390 N N . LEU A 1 169 ? -15.589 -1.114 12.087 1.00 92.56 169 LEU A N 1
ATOM 1391 C CA . LEU A 1 169 ? -15.486 -0.399 13.361 1.00 92.56 169 LEU A CA 1
ATOM 1392 C C . LEU A 1 169 ? -16.824 0.198 13.826 1.00 92.56 169 LEU A C 1
ATOM 1394 O O . LEU A 1 169 ? -17.062 0.277 15.027 1.00 92.56 169 LEU A O 1
ATOM 1398 N N . ALA A 1 170 ? -17.705 0.573 12.899 1.00 90.62 170 ALA A N 1
ATOM 1399 C CA . ALA A 1 170 ? -19.046 1.065 13.200 1.00 90.62 170 ALA A CA 1
ATOM 1400 C C . ALA A 1 170 ? -20.061 -0.062 13.461 1.00 90.62 170 ALA A C 1
ATOM 1402 O O . ALA A 1 170 ? -21.130 0.200 13.998 1.00 90.62 170 ALA A O 1
ATOM 1403 N N . GLY A 1 171 ? -19.745 -1.318 13.121 1.00 82.50 171 GLY A N 1
ATOM 1404 C CA . GLY A 1 171 ? -20.699 -2.434 13.134 1.00 82.50 171 GLY A CA 1
ATOM 1405 C C . GLY A 1 171 ? -21.351 -2.764 14.486 1.00 82.50 171 GLY A C 1
ATOM 1406 O O . GLY A 1 171 ? -22.387 -3.422 14.496 1.00 82.50 171 GLY A O 1
ATOM 1407 N N . SER A 1 172 ? -20.793 -2.307 15.614 1.00 66.50 172 SER A N 1
ATOM 1408 C CA . SER A 1 172 ? -21.418 -2.436 16.942 1.00 66.50 172 SER A CA 1
ATOM 1409 C C . SER A 1 172 ? -22.449 -1.347 17.261 1.00 66.50 172 SER A C 1
ATOM 1411 O O . SER A 1 172 ? -23.149 -1.463 18.262 1.00 66.50 172 SER A O 1
ATOM 1413 N N . HIS A 1 173 ? -22.506 -0.282 16.459 1.00 57.25 173 HIS A N 1
ATOM 1414 C CA . HIS A 1 173 ? -23.365 0.887 16.648 1.00 57.25 173 HIS A CA 1
ATOM 1415 C C . HIS A 1 173 ? -24.425 0.891 15.540 1.00 57.25 173 HIS A C 1
ATOM 1417 O O . HIS A 1 173 ? -24.269 1.556 14.518 1.00 57.25 173 HIS A O 1
ATOM 1423 N N . ARG A 1 174 ? -25.468 0.076 15.714 1.00 47.84 174 ARG A N 1
ATOM 1424 C CA . ARG A 1 174 ? -26.701 0.124 14.917 1.00 47.84 174 ARG A CA 1
ATOM 1425 C C . ARG A 1 174 ? -27.868 0.524 15.799 1.00 47.84 174 ARG A C 1
ATOM 1427 O O . ARG A 1 174 ? -27.869 0.089 16.972 1.00 47.84 174 ARG A O 1
#

InterPro domains:
  IPR000212 UvrD-like helicase [PTHR11070] (38-172)
  IPR013986 DExx box DNA helicase domain superfamily [G3DSA:1.10.10.160] (43-122)
  IPR014016 UvrD-like helicase, ATP-binding domain [PF00580] (40-173)
  IPR014016 UvrD-like helicase, ATP-binding domain [PS51198] (1-174)
  IPR027417 P-loop containing nucleoside triphosphate hydrolase [G3DSA:3.40.50.300] (41-173)
  IPR027417 P-loop containing nucleoside triphosphate hydrolase [SSF52540] (40-173)

Sequence (174 aa):
QPFAAPHSSLSIVSLQQPPNLKQKKKTAVRSCFFFSDLQSTSFAIYDDGDQQTVVKNVMKEMLLDDSRFKPRSVLAVIGRAKNEMIDQHPYAEEADNFYTRTIARIYKNYQERLRLSNALDFDDLLLYLVRLLTDYPAVLAHYQKKFRYILVDEYQDINRVQYKIVSMLAGSHR

Organism: NCBI:txid2754717